Protein AF-T4V8R4-F1 (afdb_monomer_lite)

Radius of gyration: 15.43 Å; chains: 1; bounding box: 47×27×40 Å

Sequence (85 aa):
MHEQNDVFVAPNTMYIPKRRVENIRQFRSLFQDIDCENLGLEKAETVYLIWELYLEGKIPKPTMVTDSGRGVHLYWRIKMLHMEL

Foldseek 3Di:
DDPPDDDDDDPFDFCDPDPDPVGGQKDFKDKDDDQQVVVVHDQVVVVVVVVVCVVVVVDPDWPDWDDPPRHIMTMDTDDIDGDDD

Secondary structure (DSSP, 8-state):
----PPP---SSEESSS---GGGEEEEEEEEEEE-HHHHT--HHHHHHHHHHHHHTTSSPPPSEEEE-SSSEEEEEEEEEEE---

Organism: NCBI:txid1233171

pLDDT: mean 88.08, std 11.2, range [41.91, 98.5]

Structure (mmCIF, N/CA/C/O backbone):
data_AF-T4V8R4-F1
#
_entry.id   AF-T4V8R4-F1
#
loop_
_atom_site.group_PDB
_atom_site.id
_atom_site.type_symbol
_atom_site.label_atom_id
_atom_site.label_alt_id
_atom_site.label_comp_id
_atom_site.label_asym_id
_atom_site.label_entity_id
_atom_site.label_seq_id
_atom_site.pdbx_PDB_ins_code
_atom_site.Cartn_x
_atom_site.Cartn_y
_atom_site.Cartn_z
_atom_site.occupancy
_atom_site.B_iso_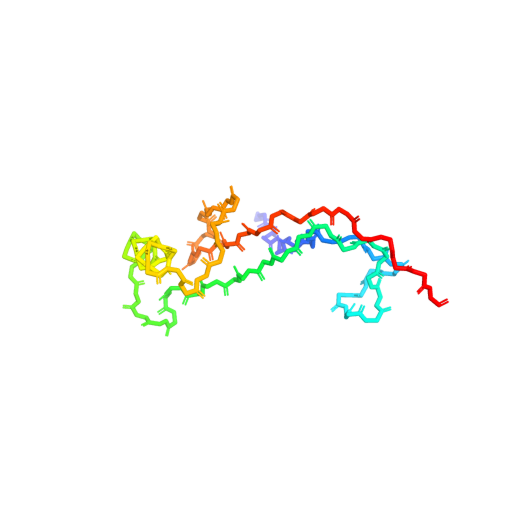or_equiv
_atom_site.auth_seq_id
_atom_site.auth_comp_id
_atom_site.auth_asym_id
_atom_site.auth_atom_id
_atom_site.pdbx_PDB_model_num
ATOM 1 N N . MET A 1 1 ? 30.192 8.025 3.827 1.00 41.91 1 MET A N 1
ATOM 2 C CA . MET A 1 1 ? 28.846 8.581 3.584 1.00 41.91 1 MET A CA 1
ATOM 3 C C . MET A 1 1 ? 28.188 7.669 2.565 1.00 41.91 1 MET A C 1
ATOM 5 O O . MET A 1 1 ? 28.653 7.641 1.438 1.00 41.91 1 MET A O 1
ATOM 9 N N . HIS A 1 2 ? 27.245 6.819 2.975 1.00 53.06 2 HIS A N 1
ATOM 10 C CA . HIS A 1 2 ? 26.487 6.005 2.020 1.00 53.06 2 HIS A CA 1
ATOM 11 C C . HIS A 1 2 ? 25.438 6.910 1.369 1.00 53.06 2 HIS A C 1
ATOM 13 O O . HIS A 1 2 ? 24.644 7.511 2.090 1.00 53.06 2 HIS A O 1
ATOM 19 N N . GLU A 1 3 ? 25.459 7.044 0.042 1.00 58.25 3 GLU A N 1
ATOM 20 C CA . GLU A 1 3 ? 24.352 7.654 -0.700 1.00 58.25 3 GLU A CA 1
ATOM 21 C C . GLU A 1 3 ? 23.089 6.823 -0.445 1.00 58.25 3 GLU A C 1
ATOM 23 O O . GLU A 1 3 ? 23.037 5.634 -0.769 1.00 58.25 3 GLU A O 1
ATOM 28 N N . GLN A 1 4 ? 22.085 7.432 0.190 1.00 67.88 4 GLN A N 1
ATOM 29 C CA . GLN A 1 4 ? 20.742 6.867 0.233 1.00 67.88 4 GLN A CA 1
ATOM 30 C C . GLN A 1 4 ? 20.149 7.004 -1.164 1.00 67.88 4 GLN A C 1
ATOM 32 O O . GLN A 1 4 ? 19.771 8.092 -1.585 1.00 67.88 4 GLN A O 1
ATOM 37 N N . ASN A 1 5 ? 20.114 5.893 -1.892 1.00 78.56 5 ASN A N 1
ATOM 38 C CA . ASN A 1 5 ? 19.391 5.811 -3.148 1.00 78.56 5 ASN A CA 1
ATOM 39 C C . ASN A 1 5 ? 17.949 5.401 -2.852 1.00 78.56 5 ASN A C 1
ATOM 41 O O . ASN A 1 5 ? 17.718 4.331 -2.283 1.00 78.56 5 ASN A O 1
ATOM 45 N N . ASP A 1 6 ? 16.991 6.223 -3.268 1.00 77.06 6 ASP A N 1
ATOM 46 C CA . ASP A 1 6 ? 15.580 5.855 -3.235 1.00 77.06 6 ASP A CA 1
ATOM 47 C C . ASP A 1 6 ? 15.323 4.730 -4.246 1.00 77.06 6 ASP A C 1
ATOM 49 O O . ASP A 1 6 ? 15.509 4.888 -5.456 1.00 77.06 6 ASP A O 1
ATOM 53 N N . VAL A 1 7 ? 14.903 3.566 -3.747 1.00 77.88 7 VAL A N 1
ATOM 54 C CA . VAL A 1 7 ? 14.580 2.402 -4.579 1.00 77.88 7 VAL A CA 1
ATOM 55 C C . VAL A 1 7 ? 13.071 2.299 -4.740 1.00 77.88 7 VAL A C 1
ATOM 57 O O . VAL A 1 7 ? 12.333 2.145 -3.769 1.00 77.88 7 VAL A O 1
ATOM 60 N N . PHE A 1 8 ? 12.612 2.311 -5.990 1.00 79.12 8 PHE A N 1
ATOM 61 C CA . PHE A 1 8 ? 11.201 2.157 -6.333 1.00 79.12 8 PHE A CA 1
ATOM 62 C C . PHE A 1 8 ? 10.944 0.781 -6.940 1.00 79.12 8 PHE A C 1
ATOM 64 O O . PHE A 1 8 ? 11.648 0.345 -7.851 1.00 79.12 8 PHE A O 1
ATOM 71 N N . VAL A 1 9 ? 9.886 0.118 -6.478 1.00 81.81 9 VAL A N 1
ATOM 72 C CA . VAL A 1 9 ? 9.445 -1.178 -7.002 1.00 81.81 9 VAL A CA 1
ATOM 73 C C . VAL A 1 9 ? 8.026 -1.047 -7.542 1.00 81.81 9 VAL A C 1
ATOM 75 O O . VAL A 1 9 ? 7.146 -0.484 -6.895 1.00 81.81 9 VAL A O 1
ATOM 78 N N . ALA A 1 10 ? 7.792 -1.578 -8.743 1.00 85.25 10 ALA A N 1
ATOM 79 C CA . ALA A 1 10 ? 6.459 -1.692 -9.320 1.00 85.25 10 ALA A CA 1
ATOM 80 C C . ALA A 1 10 ? 5.957 -3.135 -9.157 1.00 85.25 10 ALA A C 1
ATOM 82 O O . ALA A 1 10 ? 6.658 -4.064 -9.559 1.00 85.25 10 ALA A O 1
ATOM 83 N N . PRO A 1 11 ? 4.743 -3.355 -8.624 1.00 85.25 11 PRO A N 1
ATOM 84 C CA . PRO A 1 11 ? 4.236 -4.710 -8.426 1.00 85.25 11 PRO A CA 1
ATOM 85 C C . PRO A 1 11 ? 3.683 -5.340 -9.724 1.00 85.25 11 PRO A C 1
ATOM 87 O O . PRO A 1 11 ? 3.430 -6.543 -9.778 1.00 85.25 11 PRO A O 1
ATOM 90 N N . ASN A 1 12 ? 3.540 -4.545 -10.793 1.00 89.38 12 ASN A N 1
ATOM 91 C CA . ASN A 1 12 ? 3.144 -4.988 -12.131 1.00 89.38 12 ASN A CA 1
ATOM 92 C C . ASN A 1 12 ? 4.340 -4.946 -13.092 1.00 89.38 12 ASN A C 1
ATOM 94 O O . ASN A 1 12 ? 5.169 -4.038 -13.024 1.00 89.38 12 ASN A O 1
ATOM 98 N N . THR A 1 13 ? 4.405 -5.899 -14.025 1.00 88.69 13 THR A N 1
ATOM 99 C CA . THR A 1 13 ? 5.462 -5.925 -15.048 1.00 88.69 13 THR A CA 1
ATOM 100 C C . THR A 1 13 ? 5.125 -4.976 -16.190 1.00 88.69 13 THR A C 1
ATOM 102 O O . THR A 1 13 ? 3.972 -4.940 -16.626 1.00 88.69 13 THR A O 1
ATOM 105 N N . MET A 1 14 ? 6.131 -4.290 -16.726 1.00 89.81 14 MET A N 1
ATOM 106 C CA . MET A 1 14 ? 5.975 -3.313 -17.805 1.00 89.81 14 MET A CA 1
ATOM 107 C C . MET A 1 14 ? 6.726 -3.754 -19.069 1.00 89.81 14 MET A C 1
ATOM 109 O O . MET A 1 14 ? 7.713 -4.482 -18.973 1.00 89.81 14 MET A O 1
ATOM 113 N N . TYR A 1 15 ? 6.279 -3.305 -20.244 1.00 89.62 15 TYR A N 1
ATOM 114 C CA . TYR A 1 15 ? 7.006 -3.494 -21.509 1.00 89.62 15 TYR A CA 1
ATOM 115 C C . TYR A 1 15 ? 8.299 -2.672 -21.560 1.00 89.62 15 TYR A C 1
ATOM 117 O O . TYR A 1 15 ? 9.317 -3.130 -22.070 1.00 89.62 15 TYR A O 1
ATOM 125 N N . ILE A 1 16 ? 8.254 -1.467 -20.993 1.00 90.69 16 ILE A N 1
AT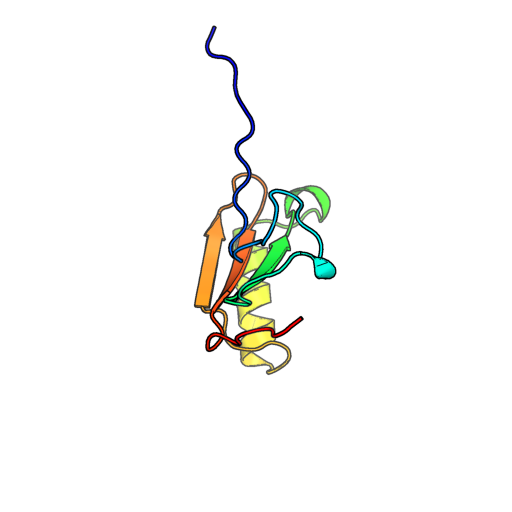OM 126 C CA . ILE A 1 16 ? 9.379 -0.540 -20.851 1.00 90.69 16 ILE A CA 1
ATOM 127 C C . ILE A 1 16 ? 9.439 -0.049 -19.400 1.00 90.69 16 ILE A C 1
ATOM 129 O O . ILE A 1 16 ? 8.406 -0.053 -18.729 1.00 90.69 16 ILE A O 1
ATOM 133 N N . PRO A 1 17 ? 10.589 0.423 -18.886 1.00 87.31 17 PRO A N 1
ATOM 134 C CA . PRO A 1 17 ? 10.723 0.890 -17.502 1.00 87.31 17 PRO A CA 1
ATOM 135 C C . PRO A 1 17 ? 10.071 2.273 -17.277 1.00 87.31 17 PRO A C 1
ATOM 137 O O . PRO A 1 17 ? 10.678 3.191 -16.736 1.00 87.31 17 PRO A O 1
ATOM 140 N N . LYS A 1 18 ? 8.818 2.447 -17.711 1.00 89.12 18 LYS A N 1
ATOM 141 C CA . LYS A 1 18 ? 7.989 3.636 -17.495 1.00 89.12 18 LYS A CA 1
ATOM 142 C C . LYS A 1 18 ? 6.666 3.210 -16.870 1.00 89.12 18 LYS A C 1
ATOM 144 O O . LYS A 1 18 ? 5.841 2.578 -17.525 1.00 89.12 18 LYS A O 1
ATOM 149 N N . ARG A 1 19 ? 6.441 3.588 -15.608 1.00 84.31 19 ARG A N 1
ATOM 150 C CA . ARG A 1 19 ? 5.231 3.250 -14.841 1.00 84.31 19 ARG A CA 1
ATOM 151 C C . ARG A 1 19 ? 4.020 4.058 -15.330 1.00 84.31 19 ARG A C 1
ATOM 153 O O . ARG A 1 19 ? 3.664 5.071 -14.737 1.00 84.31 19 ARG A O 1
ATOM 160 N N . ARG A 1 20 ? 3.408 3.618 -16.430 1.00 87.44 20 ARG A N 1
ATOM 161 C CA . ARG A 1 20 ? 2.150 4.143 -16.988 1.00 87.44 20 ARG A CA 1
ATOM 162 C C . ARG A 1 20 ? 1.225 2.980 -17.311 1.00 87.44 20 ARG A C 1
ATOM 164 O O . ARG A 1 20 ? 1.714 1.899 -17.622 1.00 87.44 20 ARG A O 1
ATOM 171 N N . VAL A 1 21 ? -0.086 3.215 -17.263 1.00 86.12 21 VAL A N 1
ATOM 172 C CA . VAL A 1 21 ? -1.100 2.176 -17.519 1.00 86.12 21 VAL A CA 1
ATOM 173 C C . VAL A 1 21 ? -0.908 1.540 -18.899 1.00 86.12 21 VAL A C 1
ATOM 175 O O . VAL A 1 21 ? -0.884 0.321 -19.002 1.00 86.12 21 VAL A O 1
ATOM 178 N N . GLU A 1 22 ? -0.648 2.357 -19.923 1.00 88.81 22 GLU A N 1
ATOM 179 C CA . GLU A 1 22 ? -0.362 1.923 -21.303 1.00 88.81 22 GLU A CA 1
ATOM 180 C C . GLU A 1 22 ? 0.858 0.992 -21.437 1.00 88.81 22 GLU A C 1
ATOM 182 O O . GLU A 1 22 ? 0.956 0.235 -22.394 1.00 88.81 22 GLU A O 1
ATOM 187 N N . ASN A 1 23 ? 1.790 1.022 -20.477 1.00 90.06 23 ASN A N 1
ATOM 188 C CA . ASN A 1 23 ? 3.019 0.230 -20.523 1.00 90.06 23 ASN A CA 1
ATOM 189 C C . ASN A 1 23 ? 2.923 -1.070 -19.713 1.00 90.06 23 ASN A C 1
ATOM 191 O O . ASN A 1 23 ? 3.912 -1.803 -19.646 1.00 90.06 23 ASN A O 1
ATOM 195 N N . ILE A 1 24 ? 1.777 -1.367 -19.088 1.00 89.56 24 ILE A N 1
ATOM 196 C CA . ILE A 1 24 ? 1.577 -2.593 -18.307 1.00 89.56 24 ILE A CA 1
ATOM 197 C C . ILE A 1 24 ? 1.540 -3.800 -19.247 1.00 89.56 24 ILE A C 1
ATOM 199 O O . ILE A 1 24 ? 0.700 -3.893 -20.133 1.00 89.56 24 ILE A O 1
ATOM 203 N N . ARG A 1 25 ? 2.431 -4.766 -19.004 1.00 88.81 25 ARG A N 1
ATOM 204 C CA . ARG A 1 25 ? 2.478 -6.049 -19.724 1.00 88.81 25 ARG A CA 1
ATOM 205 C C . ARG A 1 25 ? 1.667 -7.142 -19.036 1.00 88.81 25 ARG A C 1
ATOM 207 O O . ARG A 1 25 ? 1.037 -7.966 -19.688 1.00 88.81 25 ARG A O 1
ATOM 214 N N . GLN A 1 26 ? 1.730 -7.196 -17.709 1.00 87.81 26 GLN A N 1
ATOM 215 C CA . GLN A 1 26 ? 0.934 -8.132 -16.916 1.00 87.81 26 GLN A CA 1
ATOM 216 C C . GLN A 1 26 ? 0.388 -7.397 -15.710 1.00 87.81 26 GLN A C 1
ATOM 218 O O . GLN A 1 26 ? 1.149 -6.885 -14.882 1.00 87.81 26 GLN A O 1
ATOM 223 N N . PHE A 1 27 ? -0.934 -7.391 -15.606 1.00 87.25 27 PHE A N 1
ATOM 224 C CA . PHE A 1 27 ? -1.625 -6.830 -14.464 1.00 87.25 27 PHE A CA 1
ATOM 225 C C . PHE A 1 27 ? -1.779 -7.926 -13.405 1.00 87.25 27 PHE A C 1
ATOM 227 O O . PHE A 1 27 ? -2.484 -8.917 -13.611 1.00 87.25 27 PHE A O 1
ATOM 234 N N . ARG A 1 28 ? -1.025 -7.799 -12.307 1.00 87.88 28 ARG A N 1
ATOM 235 C CA . ARG A 1 28 ? -0.887 -8.826 -11.257 1.00 87.88 28 ARG A CA 1
ATOM 236 C C . ARG A 1 28 ? -1.428 -8.376 -9.905 1.00 87.88 28 ARG A C 1
ATOM 238 O O . ARG A 1 28 ? -1.828 -9.216 -9.097 1.00 87.88 28 ARG A O 1
ATOM 245 N N . SER A 1 29 ? -1.457 -7.072 -9.653 1.00 91.44 29 SER A N 1
ATOM 246 C CA . SER A 1 29 ? -1.980 -6.525 -8.406 1.00 91.44 29 SER A CA 1
ATOM 247 C C . SER A 1 29 ? -2.500 -5.105 -8.559 1.00 91.44 29 SER A C 1
ATOM 249 O O . SER A 1 29 ? -1.924 -4.297 -9.294 1.00 91.44 29 SER A O 1
ATOM 251 N N . LEU A 1 30 ? -3.512 -4.796 -7.756 1.00 92.00 30 LEU A N 1
ATOM 252 C CA . LEU A 1 30 ? -3.852 -3.432 -7.375 1.00 92.00 30 LEU A CA 1
ATOM 253 C C . LEU A 1 30 ? -3.060 -3.072 -6.121 1.00 92.00 30 LEU A C 1
ATOM 255 O O . LEU A 1 30 ? -2.823 -3.934 -5.270 1.00 92.00 30 LEU A O 1
ATOM 259 N N . PHE A 1 31 ? -2.653 -1.815 -6.006 1.00 92.94 31 PHE A N 1
ATOM 260 C CA . PHE A 1 31 ? -1.984 -1.326 -4.811 1.00 92.94 31 PHE A CA 1
ATOM 261 C C . PHE A 1 31 ? -2.348 0.130 -4.541 1.00 92.94 31 PHE A C 1
ATOM 263 O O . PHE A 1 31 ? -2.595 0.886 -5.480 1.00 92.94 31 PHE A O 1
ATOM 270 N N . GLN A 1 32 ? -2.348 0.500 -3.265 1.00 92.94 32 GLN A N 1
ATOM 271 C CA . GLN A 1 32 ? -2.491 1.871 -2.803 1.00 92.94 32 GLN A CA 1
ATOM 272 C C . GLN A 1 32 ? -1.327 2.193 -1.867 1.00 92.94 32 GLN A C 1
ATOM 274 O O . GLN A 1 32 ? -1.011 1.414 -0.968 1.00 92.94 32 GLN A O 1
ATOM 279 N N . ASP A 1 33 ? -0.690 3.331 -2.110 1.00 92.06 33 ASP A N 1
ATOM 280 C CA . ASP A 1 33 ? 0.277 3.930 -1.196 1.00 92.06 33 ASP A CA 1
ATOM 281 C C . ASP A 1 33 ? -0.469 4.977 -0.363 1.00 92.06 33 ASP A C 1
ATOM 283 O O . ASP A 1 33 ? -1.071 5.895 -0.932 1.00 92.06 33 ASP A O 1
ATOM 287 N N . ILE A 1 34 ? -0.544 4.759 0.952 1.00 93.62 34 ILE A N 1
ATOM 288 C CA . ILE A 1 34 ? -1.249 5.630 1.895 1.00 93.62 34 ILE A CA 1
ATOM 289 C C . ILE A 1 34 ? -0.197 6.303 2.766 1.00 93.62 34 ILE A C 1
ATOM 291 O O . ILE A 1 34 ? 0.414 5.667 3.628 1.00 93.62 34 ILE A O 1
ATOM 295 N N . ASP A 1 35 ? -0.011 7.598 2.535 1.00 91.75 35 ASP A N 1
ATOM 296 C CA . ASP A 1 35 ? 0.913 8.428 3.297 1.00 91.75 35 ASP A CA 1
ATOM 297 C C . ASP A 1 35 ? 0.227 8.927 4.578 1.00 91.75 35 ASP A C 1
ATOM 299 O O . ASP A 1 35 ? -0.546 9.887 4.562 1.00 91.75 35 ASP A O 1
ATOM 303 N N . CYS A 1 36 ? 0.452 8.205 5.677 1.00 92.31 36 CYS A N 1
ATOM 304 C CA . CYS A 1 36 ? -0.188 8.455 6.968 1.00 92.31 36 CYS A CA 1
ATOM 305 C C . CYS A 1 36 ? 0.214 9.812 7.562 1.00 92.31 36 CYS A C 1
ATOM 307 O O . CYS A 1 36 ? -0.649 10.535 8.061 1.00 92.31 36 CYS A O 1
ATOM 309 N N . GLU A 1 37 ? 1.497 10.183 7.457 1.00 84.06 37 GLU A N 1
ATOM 310 C CA . GLU A 1 37 ? 2.027 11.437 8.009 1.00 84.06 37 GLU A CA 1
ATOM 311 C C . GLU A 1 37 ? 1.324 12.659 7.407 1.00 84.06 37 GLU A C 1
ATOM 313 O O . GLU A 1 37 ? 0.897 13.553 8.138 1.00 84.06 37 GLU A O 1
ATOM 318 N N . ASN A 1 38 ? 1.109 12.666 6.088 1.00 85.06 38 ASN A N 1
ATOM 319 C CA . ASN A 1 38 ? 0.420 13.767 5.404 1.00 85.06 38 ASN A CA 1
ATOM 320 C C . ASN A 1 38 ? -1.065 13.884 5.774 1.00 85.06 38 ASN A C 1
ATOM 322 O O . ASN A 1 38 ? -1.656 14.954 5.626 1.00 85.06 38 ASN A O 1
ATOM 326 N N . LEU A 1 39 ? -1.677 12.787 6.221 1.00 83.75 39 LEU A N 1
ATOM 327 C CA . LEU A 1 39 ? -3.082 12.735 6.623 1.00 83.75 39 LEU A CA 1
ATOM 328 C C . LEU A 1 39 ? -3.277 12.981 8.125 1.00 83.75 39 LEU A C 1
ATOM 330 O O . LEU A 1 39 ? -4.417 13.066 8.574 1.00 83.75 39 LEU A O 1
ATOM 334 N N . GLY A 1 40 ? -2.189 13.098 8.896 1.00 88.38 40 GLY A N 1
ATOM 335 C CA . GLY A 1 40 ? -2.243 13.217 10.353 1.00 88.38 40 GLY A CA 1
ATOM 336 C C . GLY A 1 40 ? -2.773 11.960 11.048 1.00 88.38 40 GLY A C 1
ATOM 337 O O . GLY A 1 40 ? -3.283 12.059 12.160 1.00 88.38 40 GLY A O 1
ATOM 338 N N . LEU A 1 41 ? -2.683 10.800 10.391 1.00 89.75 41 LEU A N 1
ATOM 339 C CA . LEU A 1 41 ? -3.133 9.515 10.923 1.00 89.75 41 LEU A CA 1
ATOM 340 C C . LEU A 1 41 ? -1.941 8.699 11.410 1.00 89.75 41 LEU A C 1
ATOM 342 O O . LEU A 1 41 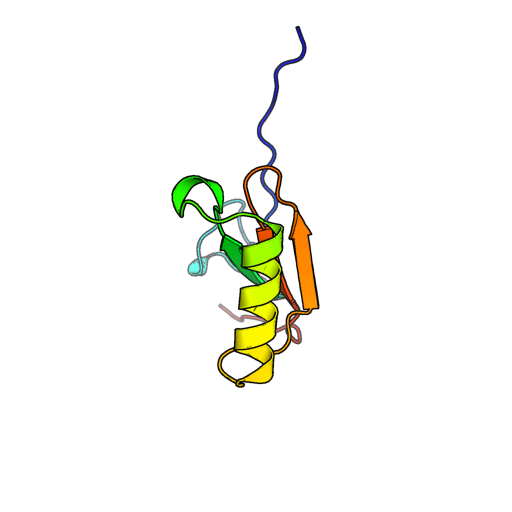? -0.875 8.701 10.793 1.00 89.75 41 LEU A O 1
ATOM 346 N N . GLU A 1 42 ? -2.129 7.918 12.470 1.00 94.56 42 GLU A N 1
ATOM 347 C CA . GLU A 1 42 ? -1.137 6.911 12.836 1.00 94.56 42 GLU A CA 1
ATOM 348 C C . GLU A 1 42 ? -1.242 5.679 11.924 1.00 94.56 42 GLU A C 1
ATOM 350 O O . GLU A 1 42 ? -2.316 5.314 11.431 1.00 94.56 42 GLU A O 1
ATOM 355 N N . LYS A 1 43 ? -0.124 4.972 11.708 1.00 95.19 43 LYS A N 1
ATOM 356 C CA . LYS A 1 43 ? -0.117 3.760 10.866 1.00 95.19 43 LYS A CA 1
ATOM 357 C C . LYS A 1 43 ? -1.054 2.681 11.410 1.00 95.19 43 LYS A C 1
ATOM 359 O O . LYS A 1 43 ? -1.756 2.036 10.638 1.00 95.19 43 LYS A O 1
ATOM 364 N N . ALA A 1 44 ? -1.070 2.485 12.731 1.00 95.44 44 ALA A N 1
ATOM 365 C CA . ALA A 1 44 ? -1.912 1.480 13.378 1.00 95.44 44 ALA A CA 1
ATOM 366 C C . ALA A 1 44 ? -3.405 1.795 13.195 1.00 95.44 44 ALA A C 1
ATOM 368 O O . ALA A 1 44 ? -4.182 0.913 12.830 1.00 95.44 44 ALA A O 1
ATOM 369 N N . GLU A 1 45 ? -3.779 3.063 13.365 1.00 95.38 45 GLU A N 1
ATOM 370 C CA . GLU A 1 45 ? -5.127 3.562 13.089 1.00 95.38 45 GLU A CA 1
ATOM 371 C C . GLU A 1 45 ? -5.496 3.379 11.612 1.00 95.38 45 GLU A C 1
ATOM 373 O O . GLU A 1 45 ? -6.569 2.876 11.290 1.00 95.38 45 GLU A O 1
ATOM 378 N N . THR A 1 46 ? -4.576 3.688 10.699 1.00 96.00 46 THR A N 1
ATOM 379 C CA . THR A 1 46 ? -4.793 3.495 9.260 1.00 96.00 46 THR A CA 1
ATOM 380 C C . THR A 1 46 ? -5.056 2.023 8.927 1.00 96.00 46 THR A C 1
ATOM 382 O O . THR A 1 46 ? -5.981 1.711 8.177 1.00 96.00 46 THR A O 1
ATOM 385 N N . VAL A 1 47 ? -4.289 1.095 9.512 1.00 96.94 47 VAL A N 1
ATOM 386 C CA . VAL A 1 47 ? -4.523 -0.352 9.359 1.00 96.94 47 VAL A CA 1
ATOM 387 C C . VAL A 1 47 ? -5.894 -0.748 9.904 1.00 96.94 47 VAL A C 1
ATOM 389 O O . VAL A 1 47 ? -6.600 -1.512 9.247 1.00 96.94 47 VAL A O 1
ATOM 392 N N . TYR A 1 48 ? -6.290 -0.223 11.065 1.00 96.88 48 TYR A N 1
ATOM 393 C CA . TYR A 1 48 ? -7.615 -0.465 11.637 1.00 96.88 48 TYR A CA 1
ATOM 394 C C . TYR A 1 48 ? -8.732 -0.008 10.685 1.00 96.88 48 TYR A C 1
ATOM 396 O O . TYR A 1 48 ? -9.605 -0.803 10.343 1.00 96.88 48 TYR A O 1
ATOM 404 N N . LEU A 1 49 ? -8.650 1.219 10.161 1.00 96.44 49 LEU A N 1
ATOM 405 C CA . LEU A 1 49 ? -9.626 1.768 9.214 1.00 96.44 49 LEU A CA 1
ATOM 406 C C . LEU A 1 49 ? -9.722 0.945 7.921 1.00 96.44 49 LEU A C 1
ATOM 408 O O . LEU A 1 49 ? -10.817 0.730 7.407 1.00 96.44 49 LEU A O 1
AT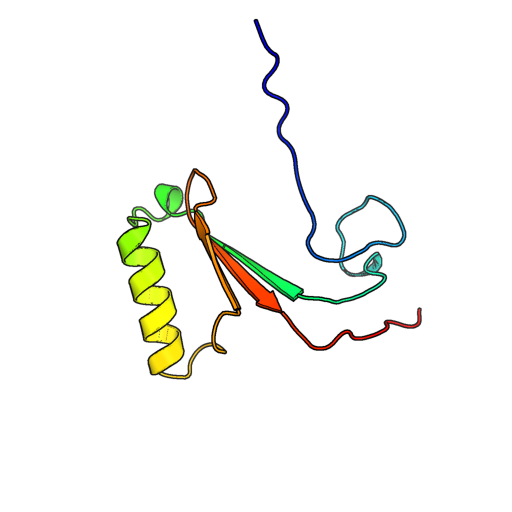OM 412 N N . ILE A 1 50 ? -8.598 0.440 7.402 1.00 97.06 50 ILE A N 1
ATOM 413 C CA . ILE A 1 50 ? -8.596 -0.464 6.239 1.00 97.06 50 ILE A CA 1
ATOM 414 C C . ILE A 1 50 ? -9.417 -1.728 6.535 1.00 97.06 50 ILE A C 1
ATOM 416 O O . ILE A 1 50 ? -10.181 -2.181 5.679 1.00 97.06 50 ILE A O 1
ATOM 420 N N . TRP A 1 51 ? -9.279 -2.306 7.730 1.00 97.75 51 TRP A N 1
ATOM 421 C CA . TRP A 1 51 ? -10.045 -3.492 8.112 1.00 97.75 51 TRP A CA 1
ATOM 422 C C . TRP A 1 51 ? -11.525 -3.190 8.337 1.00 97.75 51 TRP A C 1
ATOM 424 O O . TRP A 1 51 ? -12.349 -3.981 7.882 1.00 97.75 51 TRP A O 1
ATOM 434 N N . GLU A 1 52 ? -11.870 -2.046 8.928 1.00 98.19 52 GLU A N 1
ATOM 435 C CA . GLU A 1 52 ? -13.264 -1.590 9.042 1.00 98.19 52 GLU A CA 1
ATOM 436 C C . GLU A 1 52 ? -13.914 -1.455 7.658 1.00 98.19 52 GLU A C 1
ATOM 438 O O . GLU A 1 52 ? -14.965 -2.040 7.408 1.00 98.19 52 GLU A O 1
ATOM 443 N N . LEU A 1 53 ? -13.245 -0.796 6.703 1.00 97.88 53 LEU A N 1
ATOM 444 C CA . LEU A 1 53 ? -13.738 -0.672 5.324 1.00 97.88 53 LEU A CA 1
ATOM 445 C C . LEU A 1 53 ? -13.977 -2.036 4.660 1.00 97.88 53 LEU A C 1
ATOM 447 O O . LEU A 1 53 ? -14.909 -2.188 3.867 1.00 97.88 53 LEU A O 1
ATOM 451 N N . TYR A 1 54 ? -13.135 -3.029 4.953 1.00 98.00 54 TYR A N 1
ATOM 452 C CA . TYR A 1 54 ? -13.339 -4.393 4.473 1.00 98.00 54 TYR A CA 1
ATOM 453 C C . TYR A 1 54 ? -14.542 -5.066 5.150 1.00 98.00 54 TYR A C 1
ATOM 455 O O . TYR A 1 54 ? -15.359 -5.674 4.458 1.00 98.00 54 TYR A O 1
ATOM 463 N N . LEU A 1 55 ? -14.667 -4.959 6.476 1.00 98.31 55 LEU A N 1
ATOM 464 C CA . LEU A 1 55 ? -15.773 -5.544 7.243 1.00 98.31 55 LEU A CA 1
ATOM 465 C C . LEU A 1 55 ? -17.128 -4.941 6.848 1.00 98.31 55 LEU A C 1
ATOM 467 O O . LEU A 1 55 ? -18.125 -5.656 6.788 1.00 98.31 55 LEU A O 1
ATOM 471 N N . GLU A 1 56 ? -17.147 -3.659 6.492 1.00 98.50 56 GLU A N 1
ATOM 472 C CA . GLU A 1 56 ? -18.307 -2.958 5.935 1.00 98.50 56 GLU A CA 1
ATOM 473 C C . GLU A 1 56 ? -18.591 -3.307 4.461 1.00 98.50 56 GLU A C 1
ATOM 475 O O . GLU A 1 56 ? -19.585 -2.854 3.894 1.00 98.50 56 GLU A O 1
ATOM 480 N N . GLY A 1 57 ? -17.719 -4.078 3.804 1.00 97.81 57 GLY A N 1
ATOM 481 C CA . GLY A 1 57 ? -17.861 -4.461 2.398 1.00 97.81 57 GLY A CA 1
ATOM 482 C C . GLY A 1 57 ? -17.577 -3.337 1.395 1.00 97.81 57 GLY A C 1
ATOM 483 O O . GLY A 1 57 ? -17.923 -3.470 0.222 1.00 97.81 57 GLY A O 1
ATOM 484 N N . LYS A 1 58 ? -16.941 -2.236 1.820 1.00 98.12 58 LYS A N 1
ATOM 485 C CA . LYS A 1 58 ? -16.603 -1.091 0.953 1.00 98.12 58 LYS A CA 1
ATOM 486 C C . LYS A 1 58 ? -15.388 -1.354 0.067 1.00 98.12 58 LYS A C 1
ATOM 488 O O . LYS A 1 58 ? -15.289 -0.785 -1.018 1.00 98.12 58 LYS A O 1
ATOM 493 N N . ILE A 1 59 ? -14.468 -2.206 0.520 1.00 97.00 59 ILE A N 1
ATOM 494 C CA . ILE A 1 59 ? -13.288 -2.627 -0.246 1.00 97.00 59 ILE A CA 1
ATOM 495 C C . ILE A 1 59 ? -13.151 -4.157 -0.241 1.00 97.00 59 ILE A C 1
ATOM 497 O O . ILE A 1 59 ? -13.574 -4.812 0.713 1.00 97.00 59 ILE A O 1
ATOM 501 N N . PRO A 1 60 ? -12.524 -4.763 -1.267 1.00 96.44 60 PRO A N 1
ATOM 502 C CA . PRO A 1 60 ? -12.186 -6.183 -1.235 1.00 96.44 60 PRO A CA 1
ATOM 503 C C . PRO A 1 60 ? -11.199 -6.493 -0.106 1.00 96.44 60 PRO A C 1
ATOM 505 O O . PRO A 1 60 ? -10.408 -5.630 0.281 1.00 96.44 60 PRO A O 1
ATOM 508 N N . LYS A 1 61 ? -11.159 -7.747 0.363 1.00 97.12 61 LYS A N 1
ATOM 509 C CA . LYS A 1 61 ? -10.172 -8.170 1.366 1.00 97.12 61 LYS A CA 1
ATOM 510 C C . LYS A 1 61 ? -8.746 -7.901 0.869 1.00 97.12 61 LYS A C 1
ATOM 512 O O . LYS A 1 61 ? -8.368 -8.467 -0.164 1.00 97.12 61 LYS A O 1
ATOM 517 N N . PRO A 1 62 ? -7.935 -7.111 1.590 1.00 97.25 62 PRO A N 1
ATOM 518 C CA . PRO A 1 62 ? -6.530 -6.940 1.254 1.00 97.25 62 PRO A CA 1
ATOM 519 C C . PRO A 1 62 ? -5.785 -8.274 1.249 1.00 97.25 62 PRO A C 1
ATOM 521 O O . PRO A 1 62 ? -6.018 -9.143 2.089 1.00 97.25 62 PRO A O 1
ATOM 524 N N . THR A 1 63 ? -4.858 -8.437 0.308 1.00 96.88 63 THR A N 1
ATOM 525 C CA . THR A 1 63 ? -3.913 -9.563 0.330 1.00 96.88 63 THR A CA 1
ATOM 526 C C . THR A 1 63 ? -2.760 -9.281 1.284 1.00 96.88 63 THR A C 1
ATOM 528 O O . THR A 1 63 ? -2.278 -10.194 1.947 1.00 96.88 63 THR A O 1
ATOM 531 N N . MET A 1 64 ? -2.309 -8.026 1.340 1.00 96.00 64 MET A N 1
ATOM 532 C CA . MET A 1 64 ? -1.197 -7.602 2.182 1.00 96.00 64 MET A CA 1
ATOM 533 C C . MET A 1 64 ? -1.360 -6.134 2.569 1.00 96.00 64 MET A C 1
ATOM 535 O O . MET A 1 64 ? -1.714 -5.306 1.730 1.00 96.00 64 MET A O 1
ATOM 539 N N . VAL A 1 65 ? -1.061 -5.834 3.830 1.00 96.88 65 VAL A N 1
ATOM 540 C CA . VAL A 1 65 ? -0.891 -4.481 4.364 1.00 96.88 65 VAL A CA 1
ATOM 541 C C . VAL A 1 65 ? 0.485 -4.464 5.019 1.00 96.88 65 VAL A C 1
ATOM 543 O O . VAL A 1 65 ? 0.768 -5.343 5.831 1.00 96.88 65 VAL A O 1
ATOM 546 N N . THR A 1 66 ? 1.363 -3.544 4.629 1.00 95.00 66 THR A N 1
ATOM 547 C CA . THR A 1 66 ? 2.748 -3.507 5.126 1.00 95.00 66 THR A CA 1
ATOM 548 C C . THR A 1 66 ? 3.202 -2.085 5.395 1.00 95.00 66 THR A C 1
ATOM 550 O O . THR A 1 66 ? 2.794 -1.160 4.696 1.00 95.00 66 THR A O 1
ATOM 553 N N . ASP A 1 67 ? 4.075 -1.925 6.387 1.00 93.56 67 ASP A N 1
ATOM 554 C CA . ASP A 1 67 ? 4.733 -0.654 6.681 1.00 93.56 67 ASP A CA 1
ATOM 555 C C . ASP A 1 67 ? 5.577 -0.213 5.472 1.00 93.56 67 ASP A C 1
ATOM 557 O O . ASP A 1 67 ? 6.352 -1.009 4.930 1.00 93.56 67 ASP A O 1
ATOM 561 N N . SER A 1 68 ? 5.390 1.032 5.030 1.00 90.75 68 SER A N 1
ATOM 562 C CA . SER A 1 68 ? 6.155 1.653 3.939 1.00 90.75 68 SER A CA 1
ATOM 563 C C . SER A 1 68 ? 7.282 2.571 4.429 1.00 90.75 68 SER A C 1
ATOM 565 O O . SER A 1 68 ? 7.972 3.197 3.628 1.00 90.75 68 SER A O 1
ATOM 567 N N . GLY A 1 69 ? 7.471 2.683 5.744 1.00 89.25 69 GLY A N 1
ATOM 568 C CA . GLY A 1 69 ? 8.344 3.648 6.407 1.00 89.25 69 GLY A CA 1
ATOM 569 C C . GLY A 1 69 ? 7.561 4.865 6.899 1.00 89.25 69 GLY A C 1
ATOM 570 O O . GLY A 1 69 ? 7.509 5.094 8.106 1.00 89.25 69 GLY A O 1
ATOM 571 N N . ARG A 1 70 ? 6.908 5.597 5.983 1.00 88.69 70 ARG A N 1
ATOM 572 C CA . ARG A 1 70 ? 6.102 6.806 6.285 1.00 88.69 70 ARG A CA 1
ATOM 573 C C . ARG A 1 70 ? 4.605 6.540 6.445 1.00 88.69 70 ARG A C 1
ATOM 575 O O . ARG A 1 70 ? 3.883 7.323 7.048 1.00 88.69 70 ARG A O 1
ATOM 582 N N . GLY A 1 71 ? 4.124 5.411 5.943 1.00 94.12 71 GLY A N 1
ATOM 583 C CA . GLY A 1 71 ? 2.717 5.053 6.025 1.00 94.12 71 GLY A CA 1
ATOM 584 C C . GLY A 1 71 ? 2.514 3.563 5.829 1.00 94.12 71 GLY A C 1
ATOM 585 O O . GLY A 1 71 ? 3.262 2.747 6.378 1.00 94.12 71 GLY A O 1
ATOM 586 N N . VAL A 1 72 ? 1.507 3.203 5.040 1.00 96.00 72 VAL A N 1
ATOM 587 C CA . VAL A 1 72 ? 1.200 1.805 4.731 1.00 96.00 72 VAL A CA 1
ATOM 588 C C . VAL A 1 72 ? 0.999 1.599 3.240 1.00 96.00 72 VAL A C 1
ATOM 590 O O . VAL A 1 72 ? 0.258 2.321 2.575 1.00 96.00 72 VAL A O 1
ATOM 593 N N . HIS A 1 73 ? 1.622 0.544 2.722 1.00 95.69 73 HIS A N 1
ATOM 594 C CA . HIS A 1 73 ? 1.290 0.009 1.414 1.00 95.69 73 HIS A CA 1
ATOM 595 C C . HIS A 1 73 ? 0.205 -1.057 1.546 1.00 95.69 73 HIS A C 1
ATOM 597 O O . HIS A 1 73 ? 0.316 -2.002 2.334 1.00 95.69 73 HIS A O 1
ATOM 603 N N . LEU A 1 74 ? -0.816 -0.930 0.710 1.00 96.56 74 LEU A N 1
ATOM 604 C CA . LEU A 1 74 ? -1.963 -1.820 0.646 1.00 96.56 74 LEU A CA 1
ATOM 605 C C . LEU A 1 74 ? -1.986 -2.531 -0.706 1.00 96.56 74 LEU A C 1
ATOM 607 O O . LEU A 1 74 ? -1.912 -1.874 -1.741 1.00 96.56 74 LEU A O 1
ATOM 611 N N . TYR A 1 75 ? -2.106 -3.860 -0.716 1.00 96.44 75 TYR A N 1
ATOM 612 C CA . TYR A 1 75 ? -2.075 -4.661 -1.942 1.00 96.44 75 TYR A CA 1
ATOM 613 C C . TYR 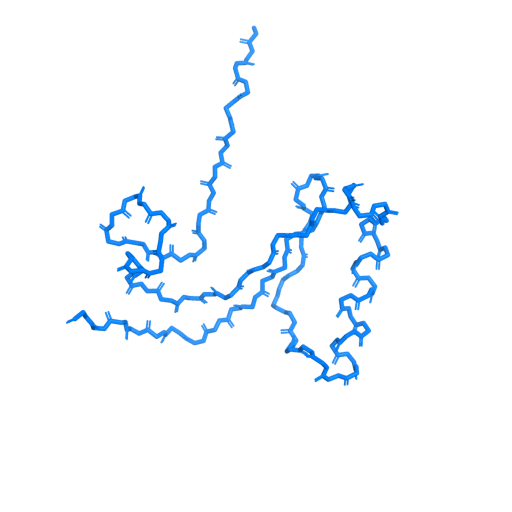A 1 75 ? -3.252 -5.630 -2.046 1.00 96.44 75 TYR A C 1
ATOM 615 O O . TYR A 1 75 ? -3.582 -6.348 -1.097 1.00 96.44 75 TYR A O 1
ATOM 623 N N . TRP A 1 76 ? -3.782 -5.757 -3.262 1.00 96.19 76 TRP A N 1
ATOM 624 C CA . TRP A 1 76 ? -4.672 -6.839 -3.675 1.00 96.19 76 TRP A CA 1
ATOM 625 C C . TRP A 1 76 ? -4.036 -7.603 -4.823 1.00 96.19 76 TRP A C 1
ATOM 627 O O . TRP A 1 76 ? -3.882 -7.080 -5.931 1.00 96.19 76 TRP A O 1
ATOM 637 N N . ARG A 1 77 ? -3.679 -8.863 -4.575 1.00 93.12 77 ARG A N 1
ATOM 638 C CA . ARG A 1 77 ? -3.250 -9.766 -5.637 1.00 93.12 77 ARG A CA 1
ATOM 639 C C . ARG A 1 77 ? -4.481 -10.208 -6.410 1.00 93.12 77 ARG A C 1
ATOM 641 O O . ARG A 1 77 ? -5.395 -10.803 -5.845 1.00 93.12 77 ARG A O 1
ATOM 648 N N . ILE A 1 78 ? -4.475 -9.957 -7.709 1.00 90.75 78 ILE A N 1
ATOM 649 C CA . ILE A 1 78 ? -5.547 -10.374 -8.610 1.00 90.75 78 ILE A CA 1
ATOM 650 C C . ILE A 1 78 ? -5.095 -11.581 -9.425 1.00 90.75 78 ILE A C 1
ATOM 652 O O . ILE A 1 78 ? -3.899 -11.871 -9.545 1.00 90.75 78 ILE A O 1
ATOM 656 N N . LYS A 1 79 ? -6.057 -12.316 -9.989 1.00 86.06 79 LYS A N 1
ATOM 657 C CA . LYS A 1 79 ? -5.728 -13.327 -10.993 1.00 86.06 79 LYS A CA 1
ATOM 658 C C . LYS A 1 79 ? -5.089 -12.610 -12.183 1.00 86.06 79 LYS A C 1
ATOM 660 O O . LYS A 1 79 ? -5.608 -11.591 -12.626 1.00 86.06 79 LYS A O 1
ATOM 665 N N . MET A 1 80 ? -3.961 -13.138 -12.656 1.00 74.38 80 MET A N 1
ATOM 666 C CA . MET A 1 80 ? -3.212 -12.543 -13.759 1.00 74.38 80 MET A CA 1
ATOM 667 C C . MET A 1 80 ? -4.130 -12.333 -14.961 1.00 74.38 80 MET A C 1
ATOM 669 O O . MET A 1 80 ? -4.710 -13.294 -15.469 1.00 74.38 80 MET A O 1
ATOM 673 N N . LEU A 1 81 ? -4.213 -11.084 -15.412 1.00 66.62 81 LEU A N 1
ATOM 674 C CA . LEU A 1 81 ? -4.797 -10.744 -16.698 1.00 66.62 81 LEU A CA 1
ATOM 675 C C . LEU A 1 81 ? -3.646 -10.538 -17.688 1.00 66.62 81 LEU A C 1
ATOM 677 O O . LEU A 1 81 ? -2.753 -9.718 -17.445 1.00 66.62 81 LEU A O 1
ATOM 681 N N . HIS A 1 82 ? -3.637 -11.312 -18.772 1.00 70.62 82 HIS A N 1
ATOM 682 C CA . HIS A 1 82 ? -2.774 -11.009 -19.907 1.00 70.62 82 HIS A CA 1
ATOM 683 C C . HIS A 1 82 ? -3.417 -9.861 -20.684 1.00 70.62 82 HIS A C 1
ATOM 685 O O . HIS A 1 82 ? -4.590 -9.954 -21.037 1.00 70.62 82 HIS A O 1
ATOM 691 N N . MET A 1 83 ? -2.677 -8.773 -20.884 1.00 66.12 83 MET A N 1
ATOM 692 C CA . MET A 1 83 ? -3.128 -7.657 -21.708 1.00 66.12 83 MET A CA 1
ATOM 693 C C . MET A 1 83 ? -2.506 -7.817 -23.092 1.00 66.12 83 MET A C 1
ATOM 695 O O . MET A 1 83 ? -1.294 -7.649 -23.240 1.00 66.12 83 MET A O 1
ATOM 699 N N . GLU A 1 84 ? -3.325 -8.182 -24.076 1.00 64.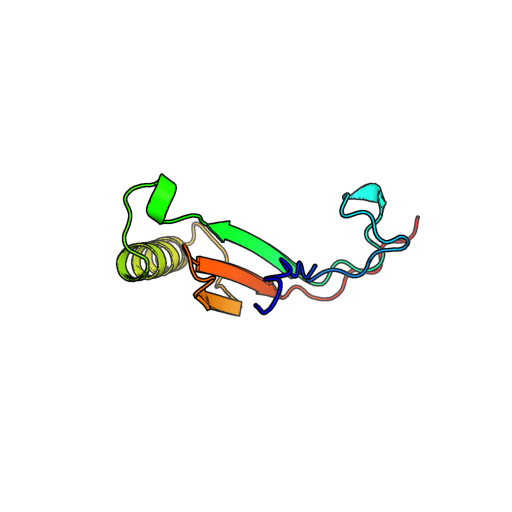62 84 GLU A N 1
ATOM 700 C CA . GLU A 1 84 ? -2.951 -8.065 -25.486 1.00 64.62 84 GLU A CA 1
ATOM 701 C C . GLU A 1 84 ? -3.040 -6.582 -25.880 1.00 64.62 84 GLU A C 1
ATOM 703 O O . GLU A 1 84 ? -3.971 -5.889 -25.461 1.00 64.62 84 GLU A O 1
ATOM 708 N N . LEU A 1 85 ? -2.012 -6.093 -26.580 1.00 57.44 85 LEU A N 1
ATOM 709 C CA . LEU A 1 85 ? -1.930 -4.723 -27.100 1.00 57.44 85 LEU A CA 1
ATOM 710 C C . LEU A 1 85 ? -2.696 -4.598 -28.417 1.00 57.44 85 LEU A C 1
ATOM 712 O O . LEU A 1 85 ? -2.561 -5.527 -29.245 1.00 57.44 85 LEU A O 1
#